Protein AF-A0A8C6Z0V0-F1 (afdb_monomer_lite)

pLDDT: mean 81.38, std 14.91, range [34.94, 96.56]

Radius of gyration: 27.04 Å; chains: 1; bounding box: 62×33×71 Å

Structure (mmCIF, N/CA/C/O backbone):
data_AF-A0A8C6Z0V0-F1
#
_entry.id   AF-A0A8C6Z0V0-F1
#
loop_
_atom_site.group_PDB
_atom_site.id
_atom_site.type_symbol
_atom_site.label_atom_id
_atom_site.label_alt_id
_atom_site.label_comp_id
_atom_site.label_asym_id
_atom_site.label_entity_id
_atom_site.label_seq_id
_atom_site.pdbx_PDB_ins_code
_atom_site.Cartn_x
_atom_site.Cartn_y
_atom_site.Cartn_z
_atom_site.occupancy
_atom_site.B_iso_or_equiv
_atom_site.auth_seq_id
_atom_site.auth_comp_id
_atom_site.auth_asym_id
_atom_site.auth_atom_id
_atom_site.pdbx_PDB_model_num
ATOM 1 N N . MET A 1 1 ? -25.815 6.514 4.765 1.00 64.75 1 MET A N 1
ATOM 2 C CA . MET A 1 1 ? -24.732 6.862 5.712 1.00 64.75 1 MET A CA 1
ATOM 3 C C . MET A 1 1 ? -25.011 6.445 7.159 1.00 64.75 1 MET A C 1
ATOM 5 O O . MET A 1 1 ? -24.050 6.107 7.831 1.00 64.75 1 MET A O 1
ATOM 9 N N . ALA A 1 2 ? -26.269 6.372 7.623 1.00 86.88 2 ALA A N 1
ATOM 10 C CA . ALA A 1 2 ? -26.613 6.039 9.019 1.00 86.88 2 ALA A CA 1
ATOM 11 C C . ALA A 1 2 ? -25.990 4.736 9.567 1.00 86.88 2 ALA A C 1
ATOM 13 O O . ALA A 1 2 ? -25.564 4.700 10.713 1.00 86.88 2 ALA A O 1
ATOM 14 N N . TRP A 1 3 ? -25.867 3.684 8.747 1.00 95.06 3 TRP A N 1
ATOM 15 C CA . TRP A 1 3 ? -25.249 2.425 9.186 1.00 95.06 3 TRP A CA 1
ATOM 16 C C . TRP A 1 3 ? -23.809 2.614 9.686 1.00 95.06 3 TRP A C 1
ATOM 18 O O . TRP A 1 3 ? -23.468 2.123 10.758 1.00 95.06 3 TRP A O 1
ATOM 28 N N . LEU A 1 4 ? -22.966 3.342 8.946 1.00 96.00 4 LEU A N 1
ATOM 29 C CA . LEU A 1 4 ? -21.566 3.537 9.333 1.00 96.00 4 LEU A CA 1
ATOM 30 C C . LEU A 1 4 ? -21.476 4.344 10.630 1.00 96.00 4 LEU A C 1
ATOM 32 O O . LEU A 1 4 ? -20.727 3.979 11.526 1.00 96.00 4 LEU A O 1
ATOM 36 N N . GLU A 1 5 ? -22.280 5.398 10.740 1.00 95.94 5 GLU A N 1
ATOM 37 C CA . GLU A 1 5 ? -22.346 6.244 11.928 1.00 95.94 5 GLU A CA 1
ATOM 38 C C . GLU A 1 5 ? -22.716 5.441 13.181 1.00 95.94 5 GLU A C 1
ATOM 40 O O . GLU A 1 5 ? -22.017 5.538 14.188 1.00 95.94 5 GLU A O 1
ATOM 45 N N . THR A 1 6 ? -23.754 4.598 13.118 1.00 95.88 6 THR A N 1
ATOM 46 C CA . THR A 1 6 ? -24.157 3.752 14.252 1.00 95.88 6 THR A CA 1
ATOM 47 C C . THR A 1 6 ? -23.047 2.784 14.663 1.00 95.88 6 THR A C 1
ATOM 49 O O . THR A 1 6 ? -22.740 2.677 15.848 1.00 95.88 6 THR A O 1
ATOM 52 N N . ASN A 1 7 ? -22.396 2.126 13.697 1.00 95.75 7 ASN A N 1
AT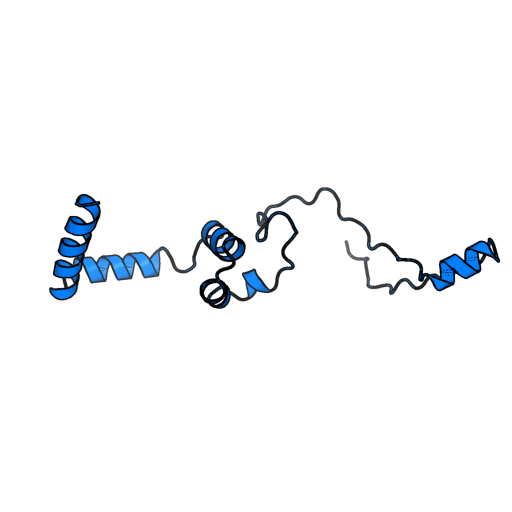OM 53 C CA . ASN A 1 7 ? -21.295 1.202 13.992 1.00 95.75 7 ASN A CA 1
ATOM 54 C C . ASN A 1 7 ? -20.086 1.927 14.599 1.00 95.75 7 ASN A C 1
ATOM 56 O O . ASN A 1 7 ? -19.463 1.413 15.525 1.00 95.75 7 ASN A O 1
ATOM 60 N N . VAL A 1 8 ? -19.756 3.125 14.108 1.00 95.81 8 VAL A N 1
ATOM 61 C CA . VAL A 1 8 ? -18.650 3.928 14.649 1.00 95.81 8 VAL A CA 1
ATOM 62 C C . VAL A 1 8 ? -18.921 4.306 16.104 1.00 95.81 8 VAL A C 1
ATOM 64 O O . VAL A 1 8 ? -18.041 4.117 16.937 1.00 95.81 8 VAL A O 1
ATOM 67 N N . HIS A 1 9 ? -20.131 4.767 16.434 1.00 96.25 9 HIS A N 1
ATOM 68 C CA . HIS A 1 9 ? -20.487 5.100 17.816 1.00 96.25 9 HIS A CA 1
ATOM 69 C C . HIS A 1 9 ? -20.408 3.886 18.749 1.00 96.25 9 HIS A C 1
ATOM 71 O O . HIS A 1 9 ? -19.883 3.999 19.855 1.00 96.25 9 HIS A O 1
ATOM 77 N N . GLU A 1 10 ? -20.874 2.716 18.305 1.00 95.50 10 GLU A N 1
ATOM 78 C CA . GLU A 1 10 ? -20.782 1.487 19.100 1.00 95.50 10 GLU A CA 1
ATOM 79 C C . GLU A 1 10 ? -19.321 1.085 19.362 1.00 95.50 10 GLU A C 1
ATOM 81 O O . GLU A 1 10 ? -18.957 0.743 20.488 1.00 95.50 10 GLU A O 1
ATOM 86 N N . VAL A 1 11 ? -18.464 1.152 18.338 1.00 95.06 11 VAL A N 1
ATOM 87 C CA . VAL A 1 11 ? -17.036 0.829 18.468 1.00 95.06 11 VAL A CA 1
ATOM 88 C C . VAL A 1 11 ? -16.324 1.831 19.374 1.00 95.06 11 VAL A C 1
ATOM 90 O O . VAL A 1 11 ? -15.545 1.410 20.226 1.00 95.06 11 VAL A O 1
ATOM 93 N N . LEU A 1 12 ? -16.605 3.130 19.239 1.00 96.25 12 LEU A N 1
ATOM 94 C CA . LEU A 1 12 ? -16.038 4.160 20.113 1.00 96.25 12 LEU A CA 1
ATOM 95 C C . LEU A 1 12 ? -16.410 3.911 21.578 1.00 96.25 12 LEU A C 1
ATOM 97 O O . LEU A 1 12 ? -15.525 3.902 22.427 1.00 96.25 12 LEU A O 1
ATOM 101 N N . GLY A 1 13 ? -17.674 3.577 21.859 1.00 96.56 13 GLY A N 1
ATOM 102 C CA . GLY A 1 13 ? -18.105 3.222 23.212 1.00 96.56 13 GLY A CA 1
ATOM 103 C C . GLY A 1 13 ? -17.347 2.022 23.795 1.00 96.56 13 GLY A C 1
ATOM 104 O O . GLY A 1 13 ? -16.966 2.046 24.964 1.00 96.56 13 GLY A O 1
ATOM 105 N N . LYS A 1 14 ? -17.064 0.990 22.986 1.00 95.12 14 LYS A N 1
ATOM 106 C CA . LYS A 1 14 ? -16.257 -0.175 23.411 1.00 95.12 14 LYS A CA 1
ATOM 107 C C . LYS A 1 14 ? -14.798 0.190 23.691 1.00 95.12 14 LYS A C 1
ATOM 109 O O . LYS A 1 14 ? -14.204 -0.342 24.628 1.00 95.12 14 LYS A O 1
ATOM 114 N N . VAL A 1 15 ? -14.224 1.095 22.897 1.00 96.12 15 VAL A N 1
ATOM 115 C CA . VAL A 1 15 ? -12.860 1.605 23.102 1.00 96.12 15 VAL A CA 1
ATOM 116 C C . VAL A 1 15 ? -12.776 2.423 24.390 1.00 96.12 15 VAL A C 1
ATOM 118 O O . VAL A 1 15 ? -11.885 2.174 25.203 1.00 96.12 15 VAL A O 1
ATOM 121 N N . ASP A 1 16 ? -13.729 3.326 24.623 1.00 96.50 16 ASP A N 1
ATOM 122 C CA . ASP A 1 16 ? -13.787 4.152 25.836 1.00 96.50 16 ASP A CA 1
ATOM 123 C C . ASP A 1 16 ? -13.983 3.300 27.100 1.00 96.50 16 ASP A C 1
ATOM 125 O O . ASP A 1 16 ? -13.371 3.558 28.138 1.00 96.50 16 ASP A O 1
ATOM 129 N N . ALA A 1 17 ? -14.777 2.231 26.996 1.00 96.12 17 ALA A N 1
ATOM 130 C CA . ALA A 1 17 ? -14.984 1.251 28.059 1.00 96.12 17 ALA A CA 1
ATOM 131 C C . ALA A 1 17 ? -13.798 0.287 28.272 1.00 96.12 17 ALA A C 1
ATOM 133 O O . ALA A 1 17 ? -13.847 -0.523 29.199 1.00 96.12 17 ALA A O 1
ATOM 134 N N . ARG A 1 18 ? -12.737 0.368 27.451 1.00 93.50 18 ARG A N 1
ATOM 135 C CA . ARG A 1 18 ? -11.560 -0.523 27.475 1.00 93.50 18 ARG A CA 1
ATOM 136 C C . ARG A 1 18 ? -11.923 -2.009 27.409 1.00 93.50 18 ARG A C 1
ATOM 138 O O . ARG A 1 18 ? -11.400 -2.822 28.169 1.00 93.50 18 ARG A O 1
ATOM 145 N N . ASP A 1 19 ? -12.829 -2.357 26.500 1.00 95.94 19 ASP A N 1
ATOM 146 C CA . ASP A 1 19 ? -13.223 -3.747 26.257 1.00 95.94 19 ASP A CA 1
ATOM 147 C C . ASP A 1 19 ? -11.981 -4.612 25.919 1.00 95.94 19 ASP A C 1
ATOM 149 O O . ASP A 1 19 ? -11.199 -4.226 25.041 1.00 95.94 19 ASP A O 1
ATOM 153 N N . PRO A 1 20 ? -11.779 -5.782 26.564 1.00 95.31 20 PRO A N 1
ATOM 154 C CA . PRO A 1 20 ? -10.645 -6.676 26.287 1.00 95.31 20 PRO A CA 1
ATOM 155 C C . PRO A 1 20 ? -10.531 -7.097 24.813 1.00 95.31 20 PRO A C 1
ATOM 157 O O . PRO A 1 20 ? -9.438 -7.419 24.339 1.00 95.31 20 PRO A O 1
ATOM 160 N N . LEU A 1 21 ? -11.632 -7.066 24.057 1.00 93.94 21 LEU A N 1
ATOM 161 C CA . LEU A 1 21 ? -11.629 -7.352 22.624 1.00 93.94 21 LEU A CA 1
ATOM 162 C C . LEU A 1 21 ? -10.763 -6.355 21.839 1.00 93.94 21 LEU A C 1
ATOM 164 O O . LEU A 1 21 ? -10.143 -6.731 20.844 1.00 93.94 21 LEU A O 1
ATOM 168 N N . VAL A 1 22 ? -10.666 -5.100 22.292 1.00 94.56 22 VAL A N 1
ATOM 169 C CA . VAL A 1 22 ? -9.839 -4.067 21.649 1.00 94.56 22 VAL A CA 1
ATOM 170 C C . VAL A 1 22 ? -8.358 -4.436 21.732 1.00 94.56 22 VAL A C 1
ATOM 172 O O . VAL A 1 22 ? -7.660 -4.384 20.716 1.00 94.56 22 VAL A O 1
ATOM 175 N N . GLU A 1 23 ? -7.894 -4.875 22.903 1.00 93.94 23 GLU A N 1
ATOM 176 C CA . GLU A 1 23 ? -6.511 -5.323 23.099 1.00 93.94 23 GLU A CA 1
ATOM 177 C C . GLU A 1 23 ? -6.211 -6.587 22.285 1.00 93.94 23 GLU A C 1
ATOM 179 O O . GLU A 1 23 ? -5.174 -6.676 21.621 1.00 93.94 23 GLU A O 1
ATOM 184 N N . GLU A 1 24 ? -7.139 -7.550 22.253 1.00 96.25 24 GLU A N 1
A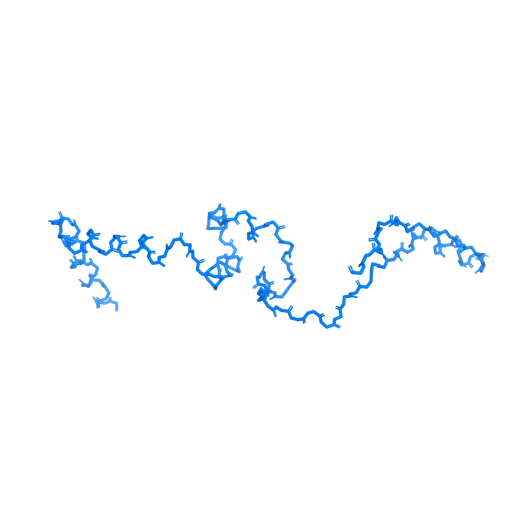TOM 185 C CA . GLU A 1 24 ? -6.989 -8.763 21.444 1.00 96.25 24 GLU A CA 1
ATOM 186 C C . GLU A 1 24 ? -6.891 -8.429 19.943 1.00 96.25 24 GLU A C 1
ATOM 188 O O . GLU A 1 24 ? -6.043 -8.967 19.221 1.00 96.25 24 GLU A O 1
ATOM 193 N N . CYS A 1 25 ? -7.731 -7.512 19.458 1.00 94.56 25 CYS A N 1
ATOM 194 C CA . CYS A 1 25 ? -7.694 -7.019 18.085 1.00 94.56 25 CYS A CA 1
ATOM 195 C C . CYS A 1 25 ? -6.385 -6.289 17.771 1.00 94.56 25 CYS A C 1
ATOM 197 O O . CYS A 1 25 ? -5.808 -6.505 16.700 1.00 94.56 25 CYS A O 1
ATOM 199 N N . GLU A 1 26 ? -5.887 -5.458 18.687 1.00 93.38 26 GLU A N 1
ATOM 200 C CA . GLU A 1 26 ? -4.598 -4.787 18.532 1.00 93.38 26 GLU A CA 1
ATOM 201 C C . GLU A 1 26 ? -3.452 -5.802 18.445 1.00 93.38 26 GLU A C 1
ATOM 203 O O . GLU A 1 26 ? -2.608 -5.708 17.547 1.00 93.38 26 GLU A O 1
ATOM 208 N N . HIS A 1 27 ? -3.448 -6.806 19.323 1.00 95.50 27 HIS A N 1
ATOM 209 C CA . HIS A 1 27 ? -2.453 -7.873 19.325 1.00 95.50 27 HIS A CA 1
ATOM 210 C C . HIS A 1 27 ? -2.483 -8.673 18.015 1.00 95.50 27 HIS A C 1
ATOM 212 O O . HIS A 1 27 ? -1.454 -8.822 17.349 1.00 95.50 27 HIS A O 1
ATOM 218 N N . LYS A 1 28 ? -3.674 -9.101 17.571 1.00 95.81 28 LYS A N 1
ATOM 219 C CA . LYS A 1 28 ? -3.869 -9.775 16.276 1.00 95.81 28 LYS A CA 1
ATOM 220 C C . LYS A 1 28 ? -3.364 -8.918 15.117 1.00 95.81 28 LYS A C 1
ATOM 222 O O . LYS A 1 28 ? -2.735 -9.453 14.204 1.00 95.81 28 LYS A O 1
ATOM 227 N N . ARG A 1 29 ? -3.615 -7.604 15.144 1.00 93.75 29 ARG A N 1
ATOM 228 C CA . ARG A 1 29 ? -3.151 -6.677 14.104 1.00 93.75 29 ARG A CA 1
ATOM 229 C C . ARG A 1 29 ? -1.627 -6.605 14.068 1.00 93.75 29 ARG A C 1
ATOM 231 O O . ARG A 1 29 ? -1.062 -6.783 12.995 1.00 93.75 29 ARG A O 1
ATOM 238 N N . LYS A 1 30 ? -0.974 -6.411 15.218 1.00 91.69 30 LYS A N 1
ATOM 239 C CA . LYS A 1 30 ? 0.496 -6.360 15.325 1.00 91.69 30 LYS A CA 1
ATOM 240 C C . LYS A 1 30 ? 1.153 -7.662 14.863 1.00 91.69 30 LYS A C 1
ATOM 242 O O . LYS A 1 30 ? 2.168 -7.621 14.179 1.00 91.69 30 LYS A O 1
ATOM 247 N N . MET A 1 31 ? 0.561 -8.811 15.192 1.00 93.62 31 MET A N 1
ATOM 248 C CA . MET A 1 31 ? 1.084 -10.113 14.770 1.00 93.62 31 MET A CA 1
ATOM 249 C C . MET A 1 31 ? 0.932 -10.371 13.269 1.00 93.62 31 MET A C 1
ATOM 251 O O . MET A 1 31 ? 1.872 -10.847 12.635 1.00 93.62 31 MET A O 1
ATOM 255 N N . ARG A 1 32 ? -0.259 -10.111 12.711 1.00 92.44 32 ARG A N 1
ATOM 256 C CA . ARG A 1 32 ? -0.614 -10.494 11.331 1.00 92.44 32 ARG A CA 1
ATOM 257 C C . ARG A 1 32 ? -0.184 -9.469 10.287 1.00 92.44 32 ARG A C 1
ATOM 259 O O . ARG A 1 32 ? 0.093 -9.850 9.156 1.00 92.44 32 ARG A O 1
ATOM 266 N N . TYR A 1 33 ? -0.142 -8.191 10.653 1.00 88.81 33 TYR A N 1
ATOM 267 C CA . TYR A 1 33 ? 0.122 -7.079 9.741 1.00 88.81 33 TYR A CA 1
ATOM 268 C C . TYR A 1 33 ? 1.342 -6.286 10.214 1.00 88.81 33 TYR A C 1
ATOM 270 O O . TYR A 1 33 ? 1.236 -5.129 10.613 1.00 88.81 33 TYR A O 1
ATOM 278 N N . GLN A 1 34 ? 2.506 -6.936 10.195 1.00 87.44 34 GLN A N 1
ATOM 279 C CA . GLN A 1 34 ? 3.783 -6.311 10.569 1.00 87.44 34 GLN A CA 1
ATOM 280 C C . GLN A 1 34 ? 4.214 -5.244 9.554 1.00 87.44 34 GLN A C 1
ATOM 282 O O . GLN A 1 34 ? 4.787 -4.223 9.920 1.00 87.44 34 GLN A O 1
ATOM 287 N N . SER A 1 35 ? 3.897 -5.467 8.280 1.00 86.81 35 SER A N 1
ATOM 288 C CA . SER A 1 35 ? 4.084 -4.518 7.188 1.00 86.81 35 SER A CA 1
ATOM 289 C C . SER A 1 35 ? 2.848 -4.511 6.296 1.00 86.81 35 SER A C 1
ATOM 291 O O . SER A 1 35 ? 2.063 -5.467 6.273 1.00 86.81 35 SER A O 1
ATOM 293 N N . ALA A 1 36 ? 2.642 -3.408 5.577 1.00 88.00 36 ALA A N 1
ATOM 294 C CA . ALA A 1 36 ? 1.557 -3.352 4.617 1.00 88.00 36 ALA A CA 1
ATOM 295 C C . ALA A 1 36 ? 1.936 -4.178 3.374 1.00 88.00 36 ALA A C 1
ATOM 297 O O . ALA A 1 36 ? 3.097 -4.202 2.962 1.00 88.00 36 ALA A O 1
ATOM 298 N N . PRO A 1 37 ? 0.977 -4.869 2.748 1.00 88.69 37 PRO A N 1
ATOM 299 C CA . PRO A 1 37 ? 1.253 -5.587 1.516 1.00 88.69 37 PRO A CA 1
ATOM 300 C C . PRO A 1 37 ? 1.534 -4.616 0.355 1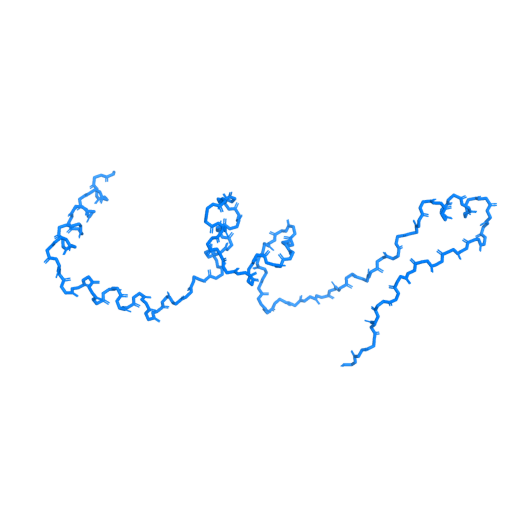.00 88.69 37 PRO A C 1
ATOM 302 O O . PRO A 1 37 ? 1.097 -3.462 0.351 1.00 88.69 37 PRO A O 1
ATOM 305 N N . ARG A 1 38 ? 2.253 -5.094 -0.675 1.00 86.69 38 ARG A N 1
ATOM 306 C CA . ARG A 1 38 ? 2.696 -4.277 -1.829 1.00 86.69 38 ARG A CA 1
ATOM 307 C C . ARG A 1 38 ? 1.560 -3.541 -2.545 1.00 86.69 38 ARG A C 1
ATOM 309 O O . ARG A 1 38 ? 1.786 -2.470 -3.096 1.00 86.69 38 ARG A O 1
ATOM 316 N N . ASN A 1 39 ? 0.347 -4.093 -2.549 1.00 89.44 39 ASN A N 1
ATOM 317 C CA . ASN A 1 39 ? -0.828 -3.445 -3.137 1.00 89.44 39 ASN A CA 1
ATOM 318 C C . ASN A 1 39 ? -1.206 -2.139 -2.420 1.00 89.44 39 ASN A C 1
ATOM 320 O O . ASN A 1 39 ? -1.586 -1.182 -3.091 1.00 89.44 39 ASN A O 1
ATOM 324 N N . ILE A 1 40 ? -1.060 -2.078 -1.094 1.00 90.94 40 ILE A N 1
ATOM 325 C CA . ILE A 1 40 ? -1.311 -0.861 -0.315 1.00 90.94 40 ILE A CA 1
ATOM 326 C C . ILE A 1 40 ? -0.236 0.179 -0.617 1.00 90.94 40 ILE A C 1
ATOM 328 O O . ILE A 1 40 ? -0.568 1.323 -0.912 1.00 90.94 40 ILE A O 1
ATOM 332 N N . TYR A 1 41 ? 1.038 -0.222 -0.645 1.00 89.88 41 TYR A N 1
ATOM 333 C CA . TYR A 1 41 ? 2.130 0.679 -1.024 1.00 89.88 41 TYR A CA 1
ATOM 334 C C . TYR A 1 41 ? 1.952 1.250 -2.430 1.00 89.88 41 TYR A C 1
ATOM 336 O O . TYR A 1 41 ? 2.096 2.454 -2.622 1.00 89.88 41 TYR A O 1
ATOM 344 N N . ARG A 1 42 ? 1.555 0.415 -3.399 1.00 90.12 42 ARG A N 1
ATOM 345 C CA . ARG A 1 42 ? 1.244 0.869 -4.760 1.00 90.12 42 ARG A CA 1
ATOM 346 C C . ARG A 1 42 ? 0.171 1.952 -4.746 1.00 90.12 42 ARG A C 1
ATOM 348 O O . ARG A 1 42 ? 0.348 2.976 -5.392 1.00 90.12 42 ARG A O 1
ATOM 355 N N . HIS A 1 43 ? -0.919 1.740 -4.009 1.00 90.50 43 HIS A N 1
ATOM 356 C CA . HIS A 1 43 ? -1.982 2.736 -3.913 1.00 90.50 43 HIS A CA 1
ATOM 357 C C . HIS A 1 43 ? -1.482 4.049 -3.298 1.00 90.50 43 HIS A C 1
ATOM 359 O O . HIS A 1 43 ? -1.764 5.105 -3.846 1.00 90.50 43 HIS A O 1
ATOM 365 N N . VAL A 1 44 ? -0.695 3.996 -2.219 1.00 90.69 44 VAL A N 1
ATOM 366 C CA . VAL A 1 44 ? -0.123 5.199 -1.589 1.00 90.69 44 VAL A CA 1
ATOM 367 C C . VAL A 1 44 ? 0.735 5.998 -2.575 1.00 90.69 44 VAL A C 1
ATOM 369 O O . VAL A 1 44 ? 0.570 7.211 -2.672 1.00 90.69 44 VAL A O 1
ATOM 372 N N . ILE A 1 45 ? 1.603 5.322 -3.336 1.00 87.94 45 ILE A N 1
ATOM 373 C CA . ILE A 1 45 ? 2.473 5.965 -4.333 1.00 87.94 45 ILE A CA 1
ATOM 374 C C . ILE A 1 45 ? 1.643 6.602 -5.452 1.00 87.94 45 ILE A C 1
ATOM 376 O O . ILE A 1 45 ? 1.876 7.753 -5.806 1.00 87.94 45 ILE A O 1
ATOM 380 N N . LEU A 1 46 ? 0.660 5.869 -5.987 1.00 86.75 46 LEU A N 1
ATOM 381 C CA . LEU A 1 46 ? -0.192 6.339 -7.084 1.00 86.75 46 LEU A CA 1
ATOM 382 C C . LEU A 1 46 ? -1.141 7.473 -6.674 1.00 86.75 46 LEU A C 1
ATOM 384 O O . LEU A 1 46 ? -1.539 8.262 -7.523 1.00 86.75 46 LEU A O 1
ATOM 388 N N . SER A 1 47 ? -1.509 7.557 -5.395 1.00 88.81 47 SER A N 1
ATOM 389 C CA . SER A 1 47 ? -2.382 8.612 -4.868 1.00 88.81 47 SER A CA 1
ATOM 390 C C . SER A 1 47 ? -1.659 9.945 -4.630 1.00 88.81 47 SER A C 1
ATOM 392 O O . SER A 1 47 ? -2.306 10.911 -4.239 1.00 88.81 47 SER A O 1
ATOM 394 N N . GLU A 1 48 ? -0.333 10.010 -4.818 1.00 83.69 48 GLU A N 1
ATOM 395 C CA . GLU A 1 48 ? 0.498 11.225 -4.691 1.00 83.69 48 GLU A CA 1
ATOM 396 C C . GLU A 1 48 ? 0.367 11.974 -3.344 1.00 83.69 48 GLU A C 1
ATOM 398 O O . GLU A 1 48 ? 0.696 13.157 -3.211 1.00 83.69 48 GLU A O 1
ATOM 403 N N . MET A 1 49 ? -0.076 11.279 -2.295 1.00 87.81 49 MET A N 1
ATOM 404 C CA . MET A 1 49 ? -0.242 11.853 -0.962 1.00 87.81 49 MET A CA 1
ATOM 405 C C . MET A 1 49 ? 1.112 11.970 -0.260 1.00 87.81 49 MET A C 1
ATOM 407 O O . MET A 1 49 ? 1.594 11.009 0.333 1.00 87.81 49 MET A O 1
ATOM 411 N N . LYS A 1 50 ? 1.711 13.166 -0.279 1.00 85.06 50 LYS A N 1
ATOM 412 C CA . LYS A 1 50 ? 3.064 13.430 0.254 1.00 85.06 50 LYS A CA 1
ATOM 413 C C . LYS A 1 50 ? 3.293 12.912 1.679 1.00 85.06 50 LYS A C 1
ATOM 415 O O . LYS A 1 50 ? 4.343 12.339 1.951 1.00 85.06 50 LYS A O 1
ATOM 420 N N . GLU A 1 51 ? 2.315 13.086 2.566 1.00 88.12 51 GLU A N 1
ATOM 421 C CA . GLU A 1 51 ? 2.396 12.628 3.962 1.00 88.12 51 GLU A CA 1
ATOM 422 C C . GLU A 1 51 ? 2.433 11.100 4.067 1.00 88.12 51 GLU A C 1
ATOM 424 O O . GLU A 1 51 ? 3.244 10.539 4.800 1.00 88.12 51 GLU A O 1
ATOM 429 N N . ALA A 1 52 ? 1.592 10.419 3.290 1.00 85.69 52 ALA A N 1
ATOM 430 C CA . ALA A 1 52 ? 1.537 8.964 3.274 1.00 85.69 52 ALA A CA 1
ATOM 431 C C . ALA A 1 52 ? 2.777 8.365 2.593 1.00 85.69 52 ALA A C 1
ATOM 433 O O . ALA A 1 52 ? 3.310 7.362 3.062 1.00 85.69 52 ALA A O 1
ATOM 434 N N . THR A 1 53 ? 3.283 9.008 1.537 1.00 84.88 53 THR A N 1
ATOM 435 C CA . THR A 1 53 ? 4.519 8.606 0.853 1.00 84.88 53 THR A CA 1
ATOM 436 C C . THR A 1 53 ? 5.740 8.730 1.766 1.00 84.88 53 THR A C 1
ATOM 438 O O . THR A 1 53 ? 6.625 7.881 1.708 1.00 84.88 53 THR A O 1
ATOM 441 N N . ALA A 1 54 ? 5.783 9.732 2.652 1.00 85.38 54 ALA A N 1
ATOM 442 C CA . ALA A 1 54 ? 6.861 9.891 3.633 1.00 85.38 54 ALA A CA 1
ATOM 443 C C . ALA A 1 54 ? 6.885 8.782 4.703 1.00 85.38 54 ALA A C 1
ATOM 445 O O . ALA A 1 54 ? 7.931 8.528 5.296 1.00 85.38 54 ALA A O 1
ATOM 446 N N . ALA A 1 55 ? 5.753 8.112 4.937 1.00 85.44 55 ALA A N 1
ATOM 447 C CA . ALA A 1 55 ? 5.645 6.986 5.864 1.00 85.44 55 ALA A CA 1
ATOM 448 C C . ALA A 1 55 ? 6.001 5.629 5.223 1.00 85.44 55 ALA A C 1
ATOM 450 O O . ALA A 1 55 ? 5.953 4.597 5.898 1.00 85.44 55 ALA A O 1
ATOM 451 N N . LEU A 1 56 ? 6.323 5.600 3.925 1.00 85.88 56 LEU A N 1
ATOM 452 C CA . LEU A 1 56 ? 6.696 4.368 3.238 1.00 85.88 56 LEU A CA 1
ATOM 453 C C . LEU A 1 56 ? 8.123 3.924 3.599 1.00 85.88 56 LEU A C 1
ATOM 455 O O . LEU A 1 56 ? 9.001 4.767 3.790 1.00 85.88 56 LEU A O 1
ATOM 459 N N . PRO A 1 57 ? 8.388 2.604 3.633 1.00 86.81 57 PRO A N 1
ATOM 460 C CA . PRO A 1 57 ? 9.744 2.084 3.794 1.00 86.81 57 PRO A CA 1
ATOM 461 C C . PRO A 1 57 ? 10.676 2.554 2.666 1.00 86.81 57 PRO A C 1
ATOM 463 O O . PRO A 1 57 ? 10.264 2.628 1.504 1.00 86.81 57 PRO A O 1
ATOM 466 N N . LEU A 1 58 ? 11.943 2.831 2.988 1.00 80.88 58 LEU A N 1
ATOM 467 C CA . LEU A 1 58 ? 12.935 3.366 2.042 1.00 80.88 58 LEU A CA 1
ATOM 468 C C . LEU A 1 58 ? 13.204 2.409 0.866 1.00 80.88 58 LEU A C 1
ATOM 470 O O . LEU A 1 58 ? 13.513 2.838 -0.246 1.00 80.88 58 LEU A O 1
ATOM 474 N N . GLU A 1 59 ? 13.027 1.108 1.080 1.00 80.81 59 GLU A N 1
ATOM 475 C CA . GLU A 1 59 ? 13.153 0.059 0.063 1.00 80.81 59 GLU A CA 1
ATOM 476 C C . GLU A 1 59 ? 12.151 0.247 -1.083 1.00 80.81 59 GLU A C 1
ATOM 478 O O . GLU A 1 59 ? 12.407 -0.160 -2.214 1.00 80.81 59 GLU A O 1
ATOM 483 N N . VAL A 1 60 ? 11.006 0.867 -0.790 1.00 77.44 60 VAL A N 1
ATOM 484 C CA . VAL A 1 60 ? 9.921 1.111 -1.742 1.00 77.44 60 VAL A CA 1
ATOM 485 C C . VAL A 1 60 ? 10.126 2.441 -2.479 1.00 77.44 60 VAL A C 1
ATOM 487 O O . VAL A 1 60 ? 9.724 2.564 -3.632 1.00 77.44 60 VAL A O 1
ATOM 490 N N . THR A 1 61 ? 10.768 3.432 -1.848 1.00 75.94 61 THR A N 1
ATOM 491 C CA . THR A 1 61 ? 10.936 4.788 -2.413 1.00 75.94 61 THR A CA 1
ATOM 492 C C . THR A 1 61 ? 12.241 4.975 -3.193 1.00 75.94 61 THR A C 1
ATOM 494 O O . THR A 1 61 ? 12.328 5.853 -4.047 1.00 75.94 61 THR A O 1
ATOM 497 N N . SER A 1 62 ? 13.254 4.151 -2.911 1.00 70.12 62 SER A N 1
ATOM 498 C CA . SER A 1 62 ? 14.575 4.202 -3.556 1.00 70.12 62 SER A CA 1
ATOM 499 C C . SER A 1 62 ? 14.607 3.579 -4.952 1.00 70.12 62 SER A C 1
ATOM 501 O O . SER A 1 62 ? 15.540 3.830 -5.717 1.00 70.12 62 SER A O 1
ATOM 503 N N . GLN A 1 63 ? 13.604 2.769 -5.301 1.00 66.69 63 GLN A N 1
ATOM 504 C CA . GLN A 1 63 ? 13.521 2.160 -6.621 1.00 66.69 63 GLN A CA 1
ATOM 505 C C . GLN A 1 63 ? 13.037 3.193 -7.643 1.00 66.69 63 GLN A C 1
ATOM 507 O O . GLN A 1 63 ? 12.031 3.865 -7.402 1.00 66.69 63 GLN A O 1
ATOM 512 N N . PRO A 1 64 ? 13.717 3.329 -8.797 1.00 62.62 64 PRO A N 1
ATOM 513 C CA . PRO A 1 64 ? 13.220 4.175 -9.866 1.00 62.62 64 PRO A CA 1
ATOM 514 C C . PRO A 1 64 ? 11.846 3.652 -10.285 1.00 62.62 64 PRO A C 1
ATOM 516 O O . PRO A 1 64 ? 11.716 2.517 -10.745 1.00 62.62 64 PRO A O 1
ATOM 519 N N . VAL A 1 65 ? 10.821 4.482 -10.089 1.00 65.06 65 VAL A N 1
ATOM 520 C CA . VAL A 1 65 ? 9.447 4.178 -10.486 1.00 65.06 65 VAL A CA 1
ATOM 521 C C . VAL A 1 65 ? 9.450 3.960 -11.994 1.00 65.06 65 VAL A C 1
ATOM 523 O O . VAL A 1 65 ? 9.586 4.900 -12.779 1.00 65.06 65 VAL A O 1
ATOM 526 N N . MET A 1 66 ? 9.350 2.698 -12.409 1.00 63.00 66 MET A N 1
ATOM 527 C CA . MET A 1 66 ? 9.109 2.356 -13.804 1.00 63.00 66 MET A CA 1
ATOM 528 C C . MET A 1 66 ? 7.806 3.044 -14.210 1.00 63.00 66 MET A C 1
ATOM 530 O O . MET A 1 66 ? 6.817 2.949 -13.488 1.00 63.00 66 MET A O 1
ATOM 534 N N . GLY A 1 67 ? 7.793 3.741 -15.350 1.00 64.06 67 GLY A N 1
ATOM 535 C CA . GLY A 1 67 ? 6.718 4.674 -15.730 1.00 64.06 67 GLY A CA 1
ATOM 536 C C . GLY A 1 67 ? 5.295 4.099 -15.862 1.00 64.06 67 GLY A C 1
ATOM 537 O O . GLY A 1 67 ? 4.398 4.840 -16.243 1.00 64.06 67 GLY A O 1
ATOM 538 N N . PHE A 1 68 ? 5.077 2.813 -15.565 1.00 63.44 68 PHE A N 1
ATOM 539 C CA . PHE A 1 68 ? 3.776 2.138 -15.636 1.00 63.44 68 PHE A CA 1
ATOM 540 C C . PHE A 1 68 ? 3.354 1.419 -14.341 1.00 63.44 68 PHE A C 1
ATOM 542 O O . PHE A 1 68 ? 2.162 1.372 -14.054 1.00 63.44 68 PHE A O 1
ATOM 549 N N . ASP A 1 69 ? 4.285 0.875 -13.548 1.00 79.38 69 ASP A N 1
ATOM 550 C CA . ASP A 1 69 ? 3.991 0.296 -12.226 1.00 79.38 69 ASP A CA 1
ATOM 551 C C . ASP A 1 69 ? 5.118 0.684 -11.261 1.00 79.38 69 ASP A C 1
ATOM 553 O O . ASP A 1 69 ? 6.264 0.281 -11.488 1.00 79.38 69 ASP A O 1
ATOM 557 N N . PRO A 1 70 ? 4.827 1.435 -10.181 1.00 82.31 70 PRO A N 1
ATOM 558 C CA . PRO A 1 70 ? 5.844 1.788 -9.199 1.00 82.31 70 PRO A CA 1
ATOM 559 C C . PRO A 1 70 ? 6.401 0.576 -8.454 1.00 82.31 70 PRO A C 1
ATOM 561 O O . PRO A 1 70 ? 7.482 0.673 -7.887 1.00 82.31 70 PRO A O 1
ATOM 564 N N . LEU A 1 71 ? 5.689 -0.558 -8.436 1.00 85.56 71 LEU A N 1
ATOM 565 C CA . LEU A 1 71 ? 6.076 -1.746 -7.681 1.00 85.56 71 LEU A CA 1
ATOM 566 C C . LEU A 1 71 ? 5.809 -3.038 -8.476 1.00 85.56 71 LEU A C 1
ATOM 568 O O . LEU A 1 71 ? 4.890 -3.782 -8.116 1.00 85.56 71 LEU A O 1
ATOM 572 N N . PRO A 1 72 ? 6.640 -3.379 -9.484 1.00 83.12 72 PRO A N 1
ATOM 573 C CA . PRO A 1 72 ? 6.463 -4.596 -10.285 1.00 83.12 72 PRO A CA 1
ATOM 574 C C . PRO A 1 72 ? 6.511 -5.874 -9.424 1.00 83.12 72 PRO A C 1
ATOM 576 O O . PRO A 1 72 ? 7.084 -5.856 -8.333 1.00 83.12 72 PRO A O 1
ATOM 579 N N . PRO A 1 73 ? 5.923 -7.003 -9.850 1.00 84.75 73 PRO A N 1
ATOM 580 C CA . PRO A 1 73 ? 6.048 -8.272 -9.129 1.00 84.75 73 PRO A CA 1
ATOM 581 C C . PRO A 1 73 ? 7.515 -8.658 -8.878 1.00 84.75 73 PRO A C 1
ATOM 583 O O . PRO A 1 73 ? 8.380 -8.420 -9.725 1.00 84.75 73 PRO A O 1
ATOM 586 N N . LEU A 1 74 ? 7.798 -9.248 -7.710 1.00 82.56 74 LEU A N 1
ATOM 587 C CA . LEU A 1 74 ? 9.163 -9.653 -7.333 1.00 82.56 74 LEU A CA 1
ATOM 588 C C . LEU A 1 74 ? 9.695 -10.787 -8.223 1.00 82.56 74 LEU A C 1
ATOM 590 O O . LEU A 1 74 ? 10.891 -10.889 -8.451 1.00 82.56 74 LEU A O 1
ATOM 594 N N . ASP A 1 75 ? 8.790 -11.606 -8.740 1.00 84.62 75 ASP A N 1
ATOM 595 C CA . ASP A 1 75 ? 8.998 -12.731 -9.646 1.00 84.62 75 ASP A CA 1
ATOM 596 C C . ASP A 1 75 ? 8.819 -12.341 -11.125 1.00 84.62 75 ASP A C 1
ATOM 598 O O . ASP A 1 75 ? 8.540 -13.184 -11.978 1.00 84.62 75 ASP A O 1
ATOM 602 N N . SER A 1 76 ? 8.959 -11.052 -11.453 1.00 81.81 76 SER A N 1
ATOM 603 C CA . SER A 1 76 ? 8.820 -10.591 -12.834 1.00 81.81 76 SER A CA 1
ATOM 604 C C . SER A 1 76 ? 9.939 -11.133 -13.734 1.00 81.81 76 SER A C 1
ATOM 606 O O . SER A 1 76 ? 11.129 -10.972 -13.470 1.00 81.81 76 SER A O 1
ATOM 608 N N . ILE A 1 77 ? 9.548 -11.767 -14.843 1.00 84.25 77 ILE A N 1
ATOM 609 C CA . ILE A 1 77 ? 10.480 -12.288 -15.847 1.00 84.25 77 ILE A CA 1
ATOM 610 C C . ILE A 1 77 ? 10.778 -11.179 -16.859 1.00 84.25 77 ILE A C 1
ATOM 612 O O . ILE A 1 77 ? 9.954 -10.855 -17.719 1.00 84.25 77 ILE A O 1
ATOM 616 N N . ILE A 1 78 ? 11.976 -10.599 -16.781 1.00 80.06 78 ILE A N 1
ATOM 617 C CA . ILE A 1 78 ? 12.442 -9.599 -17.748 1.00 80.06 78 ILE A CA 1
ATOM 618 C C . ILE A 1 78 ? 12.925 -10.333 -19.003 1.00 80.06 78 ILE A C 1
ATOM 620 O O . ILE A 1 78 ? 14.025 -10.871 -19.044 1.00 80.06 78 ILE A O 1
ATOM 624 N N . SER A 1 79 ? 12.088 -10.362 -20.043 1.00 84.62 79 SER A N 1
ATOM 625 C CA . SER A 1 79 ? 12.408 -11.064 -21.300 1.00 84.62 79 SER A CA 1
ATOM 626 C C . SER A 1 79 ? 13.418 -10.319 -22.183 1.00 84.62 79 SER A C 1
ATOM 628 O O . SER A 1 79 ? 14.036 -10.917 -23.058 1.00 84.62 79 SER A O 1
ATOM 630 N N . TYR A 1 80 ? 13.585 -9.009 -21.986 1.00 81.81 80 TYR A N 1
ATOM 631 C CA . TYR A 1 80 ? 14.537 -8.195 -22.737 1.00 81.81 80 TYR A CA 1
ATOM 632 C C . TYR A 1 80 ? 15.064 -7.059 -21.866 1.00 81.81 80 TYR A C 1
ATOM 634 O O . TYR A 1 80 ? 14.309 -6.174 -21.460 1.00 81.81 80 TYR A O 1
ATOM 642 N N . THR A 1 81 ? 16.373 -7.050 -21.635 1.00 79.06 81 THR A N 1
ATOM 643 C CA . THR A 1 81 ? 17.067 -5.917 -21.020 1.00 79.06 81 THR A CA 1
ATOM 644 C C . THR A 1 81 ? 17.644 -5.063 -22.135 1.00 79.06 81 THR A C 1
ATOM 646 O O . THR A 1 81 ? 18.479 -5.523 -22.913 1.00 79.06 81 THR A O 1
ATOM 649 N N . ARG A 1 82 ? 17.183 -3.813 -22.245 1.00 79.50 82 ARG A N 1
ATOM 650 C CA . ARG A 1 82 ? 17.725 -2.869 -23.227 1.00 79.50 82 ARG A CA 1
ATOM 651 C C . ARG A 1 82 ? 19.198 -2.595 -22.888 1.00 79.50 82 ARG A C 1
ATOM 653 O O . ARG A 1 82 ? 19.445 -2.085 -21.798 1.00 79.50 82 ARG A O 1
ATOM 660 N N . PRO A 1 83 ? 20.151 -2.846 -23.804 1.00 81.50 83 PRO A N 1
ATOM 661 C CA . PRO A 1 83 ? 21.542 -2.463 -23.592 1.00 81.50 83 PRO A CA 1
ATOM 662 C C . PRO A 1 83 ? 21.666 -0.950 -23.410 1.00 81.50 83 PRO A C 1
ATOM 664 O O . PRO A 1 83 ? 20.928 -0.189 -24.051 1.00 81.50 83 PRO A O 1
ATOM 667 N N . GLU A 1 84 ? 22.609 -0.511 -22.575 1.00 75.06 84 GLU A N 1
ATOM 668 C CA . GLU A 1 84 ? 22.929 0.909 -22.466 1.00 75.06 84 GLU A CA 1
ATOM 669 C C . GLU A 1 84 ? 23.263 1.462 -23.851 1.00 75.06 84 GLU A C 1
ATOM 671 O O . GLU A 1 84 ? 24.126 0.961 -24.576 1.00 75.06 84 GLU A O 1
ATOM 676 N N . ARG A 1 85 ? 22.520 2.490 -24.258 1.00 69.06 85 ARG A N 1
ATOM 677 C CA . ARG A 1 85 ? 22.785 3.164 -25.521 1.00 69.06 85 ARG A CA 1
ATOM 678 C C . ARG A 1 85 ? 23.862 4.199 -25.259 1.00 69.06 85 ARG A C 1
ATOM 680 O O . ARG A 1 85 ? 23.613 5.161 -24.539 1.00 69.06 85 ARG A O 1
ATOM 687 N N . CYS A 1 86 ? 25.013 4.042 -25.903 1.00 67.62 86 CYS A N 1
ATOM 688 C CA . CYS A 1 86 ? 25.934 5.155 -26.091 1.00 67.62 86 CYS A CA 1
ATOM 689 C C . CYS A 1 86 ? 25.171 6.245 -26.853 1.00 67.62 86 CYS A C 1
ATOM 691 O O . CYS A 1 86 ? 24.906 6.089 -28.046 1.00 67.62 86 CYS A O 1
ATOM 693 N N . VAL A 1 87 ? 24.754 7.312 -26.176 1.00 67.56 87 VAL A N 1
ATOM 694 C CA . VAL A 1 87 ? 24.227 8.490 -26.864 1.00 67.56 87 VAL A CA 1
ATOM 695 C C . VAL A 1 87 ? 25.425 9.227 -27.463 1.00 67.56 87 VAL A C 1
ATOM 697 O O . VAL A 1 87 ? 26.252 9.739 -26.708 1.00 67.56 87 VAL A O 1
ATOM 700 N N . PRO A 1 88 ? 25.586 9.257 -28.800 1.00 67.62 88 PRO A N 1
ATOM 701 C CA . PRO A 1 88 ? 26.679 10.006 -29.395 1.00 67.62 88 PRO A CA 1
ATOM 702 C C . PRO A 1 88 ? 26.500 11.481 -29.031 1.00 67.62 88 PRO A C 1
ATOM 704 O O . PRO A 1 88 ? 25.431 12.053 -29.244 1.00 67.62 88 PRO A O 1
ATOM 707 N N . HIS A 1 89 ? 27.536 12.105 -28.469 1.00 76.06 89 HIS A N 1
ATOM 708 C CA . HIS A 1 89 ? 27.517 13.536 -28.171 1.00 76.06 89 HIS A CA 1
ATOM 709 C C . HIS A 1 89 ? 27.128 14.327 -29.428 1.00 76.06 89 HIS A C 1
ATOM 711 O O . HIS A 1 89 ? 27.626 14.024 -30.513 1.00 76.06 89 HIS A O 1
ATOM 717 N N . THR A 1 90 ? 26.300 15.366 -29.311 1.00 81.25 90 THR A N 1
ATOM 718 C CA . THR A 1 90 ? 25.829 16.160 -30.465 1.00 81.25 90 THR A CA 1
ATOM 719 C C . THR A 1 90 ? 26.979 16.675 -31.342 1.00 81.25 90 THR A C 1
ATOM 721 O O . THR A 1 90 ? 26.883 16.666 -32.566 1.00 81.25 90 THR A O 1
ATOM 724 N N . LEU A 1 91 ? 28.117 17.029 -30.731 1.00 82.25 91 LEU A N 1
ATOM 725 C CA . LEU A 1 91 ? 29.340 17.413 -31.447 1.00 82.25 91 LEU A CA 1
ATOM 726 C C . LEU A 1 91 ? 29.929 16.270 -32.284 1.00 82.25 91 LEU A C 1
ATOM 728 O O . LEU A 1 91 ? 30.402 16.501 -33.391 1.00 82.25 91 LEU A O 1
ATOM 732 N N . SER A 1 92 ? 29.874 15.031 -31.793 1.00 82.50 92 SER A N 1
ATOM 733 C CA . SER A 1 92 ? 30.331 13.870 -32.560 1.00 82.50 92 SER A CA 1
ATOM 734 C C . SER A 1 92 ? 29.483 13.655 -33.813 1.00 82.50 92 SER A C 1
ATOM 736 O O . SER A 1 92 ? 30.039 13.355 -34.862 1.00 82.50 92 SER A O 1
ATOM 738 N N . LEU A 1 93 ? 28.167 13.893 -33.739 1.00 82.50 93 LEU A N 1
ATOM 739 C CA . LEU A 1 93 ? 27.274 13.836 -34.900 1.00 82.50 93 LEU A CA 1
ATOM 740 C C . LEU A 1 93 ? 27.581 14.952 -35.907 1.00 82.50 93 LEU A C 1
ATOM 742 O O . LEU A 1 93 ? 27.601 14.692 -37.107 1.00 82.50 93 LEU A O 1
ATOM 746 N N . PHE A 1 94 ? 27.883 16.162 -35.424 1.00 87.50 94 PHE A N 1
ATOM 747 C CA . PHE A 1 94 ? 28.329 17.272 -36.269 1.00 87.50 94 PHE A CA 1
ATOM 748 C C . PHE A 1 94 ? 29.637 16.950 -37.005 1.00 87.50 94 PHE A C 1
ATOM 750 O O . PHE A 1 94 ? 29.724 17.116 -38.215 1.00 87.50 94 PHE A O 1
ATOM 757 N N . PHE A 1 95 ? 30.653 16.417 -36.324 1.00 87.31 95 PHE A N 1
ATOM 758 C CA . PHE A 1 95 ? 31.897 16.050 -37.008 1.00 87.31 95 PHE A CA 1
ATOM 759 C C . PHE A 1 95 ? 31.730 14.858 -37.945 1.00 87.31 95 PHE A C 1
ATOM 761 O O . PHE A 1 95 ? 32.410 14.797 -38.961 1.00 87.31 95 PHE A O 1
ATOM 768 N N . ARG A 1 96 ? 30.803 13.944 -37.660 1.00 85.62 96 ARG A N 1
ATOM 769 C CA . ARG A 1 96 ? 30.500 12.801 -38.528 1.00 85.62 96 ARG A CA 1
ATOM 770 C C . ARG A 1 96 ? 29.772 13.203 -39.813 1.00 85.62 96 ARG A C 1
ATOM 772 O O . ARG A 1 96 ? 29.879 12.488 -40.805 1.00 85.62 96 ARG A O 1
ATOM 779 N N . SER A 1 97 ? 29.073 14.344 -39.817 1.00 86.94 97 SER A N 1
ATOM 780 C CA . SER A 1 97 ? 28.501 14.909 -41.046 1.00 86.94 97 SER A CA 1
ATOM 781 C C . SER A 1 97 ? 29.568 15.539 -41.947 1.00 86.94 97 SER A C 1
ATOM 783 O O . SER A 1 97 ? 29.430 15.496 -43.166 1.00 86.94 97 SER A O 1
ATOM 785 N N . LEU A 1 98 ? 30.647 16.072 -41.362 1.00 92.12 98 LEU A N 1
ATOM 786 C CA . LEU A 1 98 ? 31.786 16.633 -42.098 1.00 92.12 98 LEU A CA 1
ATOM 787 C C . LEU A 1 98 ? 32.816 15.568 -42.502 1.00 92.12 98 LEU A C 1
ATOM 789 O O . LEU A 1 98 ? 33.432 15.657 -43.560 1.00 92.12 98 LEU A O 1
ATOM 793 N N . LEU A 1 99 ? 33.020 14.570 -41.645 1.00 89.06 99 LEU A N 1
ATOM 794 C CA . LEU A 1 99 ? 34.046 13.541 -41.755 1.00 89.06 99 LEU A CA 1
ATOM 795 C C . LEU A 1 99 ? 33.3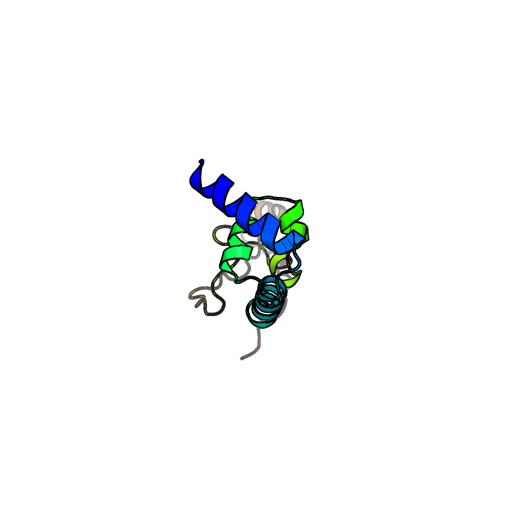82 12.167 -41.570 1.00 89.06 99 LEU A C 1
ATOM 797 O O . LEU A 1 99 ? 33.158 11.748 -40.431 1.00 89.06 99 LEU A O 1
ATOM 801 N N . PRO A 1 100 ? 33.117 11.419 -42.658 1.00 78.50 100 PRO A N 1
ATOM 802 C CA . PRO A 1 100 ? 32.371 10.154 -42.613 1.00 78.50 100 PRO A CA 1
ATOM 803 C C . PRO A 1 100 ? 32.941 9.097 -41.652 1.00 78.50 100 PRO A C 1
ATOM 805 O O . PRO A 1 100 ? 32.214 8.227 -41.177 1.00 78.50 100 PRO A O 1
ATOM 808 N N . ASN A 1 101 ? 34.237 9.189 -41.334 1.00 80.12 101 ASN A N 1
ATOM 809 C CA . ASN A 1 101 ? 34.963 8.224 -40.505 1.00 80.12 101 ASN A CA 1
ATOM 810 C C . ASN A 1 101 ? 35.224 8.693 -39.062 1.00 80.12 101 ASN A C 1
ATOM 812 O O . ASN A 1 101 ? 35.910 7.999 -38.309 1.00 80.12 101 ASN A O 1
ATOM 816 N N . PHE A 1 102 ? 34.699 9.849 -38.644 1.00 80.38 102 PHE A N 1
ATOM 817 C CA . PHE A 1 102 ? 34.908 10.347 -37.285 1.00 80.38 102 PHE A CA 1
ATOM 818 C C . PHE A 1 102 ? 34.102 9.535 -36.256 1.00 80.38 102 PHE A C 1
ATOM 820 O O . PHE A 1 102 ? 32.870 9.517 -36.278 1.00 80.38 102 PHE A O 1
ATOM 827 N N . ASN A 1 103 ? 34.800 8.870 -35.330 1.00 73.31 103 ASN A N 1
ATOM 828 C CA . ASN A 1 103 ? 34.207 8.056 -34.268 1.00 73.31 103 ASN A CA 1
ATOM 829 C C . ASN A 1 103 ? 34.804 8.435 -32.904 1.00 73.31 103 ASN A C 1
ATOM 831 O O . ASN A 1 103 ? 35.877 7.965 -32.541 1.00 73.31 103 ASN A O 1
ATOM 835 N N . LEU A 1 104 ? 34.093 9.260 -32.132 1.00 69.25 104 LEU A N 1
ATOM 836 C CA . LEU A 1 104 ? 34.362 9.459 -30.704 1.00 69.25 104 LEU A CA 1
ATOM 837 C C . LEU A 1 104 ? 33.469 8.501 -29.910 1.00 69.25 104 LEU A C 1
ATOM 839 O O . LEU A 1 104 ? 32.292 8.781 -29.689 1.00 69.25 104 LEU A O 1
ATOM 843 N N . GLN A 1 105 ? 34.011 7.351 -29.519 1.00 61.97 105 GLN A N 1
ATOM 844 C CA . GLN A 1 105 ? 33.293 6.382 -28.695 1.00 61.97 105 GLN A CA 1
ATOM 845 C C . GLN A 1 105 ? 33.508 6.722 -27.219 1.00 61.97 105 GLN A C 1
ATOM 847 O O . GLN A 1 105 ? 34.402 6.196 -26.565 1.00 61.97 105 GLN A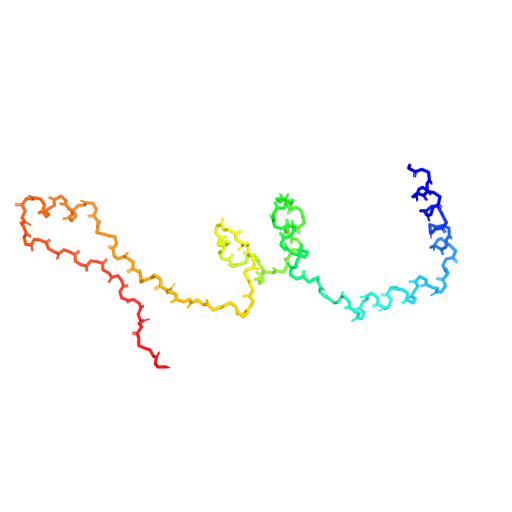 O 1
ATOM 852 N N . VAL A 1 106 ? 32.691 7.633 -26.693 1.00 56.94 106 VAL A N 1
ATOM 853 C CA . VAL A 1 106 ? 32.623 7.894 -25.251 1.00 56.94 106 VAL A CA 1
ATOM 854 C C . VAL A 1 106 ? 31.520 7.007 -24.686 1.00 56.94 10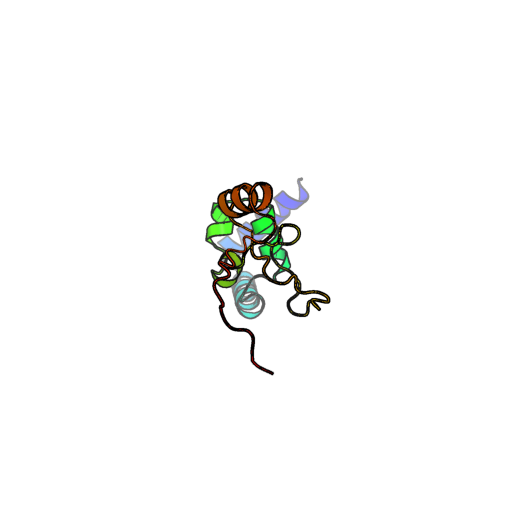6 VAL A C 1
ATOM 856 O O . VAL A 1 106 ? 30.385 7.426 -24.500 1.00 56.94 106 VAL A O 1
ATOM 859 N N . CYS A 1 107 ? 31.854 5.737 -24.483 1.00 54.16 107 CYS A N 1
ATOM 860 C CA . CYS A 1 107 ? 31.065 4.831 -23.661 1.00 54.16 107 CYS A CA 1
ATOM 861 C C . CYS A 1 107 ? 31.857 4.636 -22.374 1.00 54.16 107 CYS A C 1
ATOM 863 O O . CYS A 1 107 ? 32.949 4.069 -22.411 1.00 54.16 107 CYS A O 1
ATOM 865 N N . ALA A 1 108 ? 31.345 5.136 -21.250 1.00 48.34 108 ALA A N 1
ATOM 866 C CA . ALA A 1 108 ? 31.867 4.736 -19.954 1.00 48.34 108 ALA A CA 1
ATOM 867 C C . ALA A 1 108 ? 31.594 3.235 -19.813 1.00 48.34 108 ALA A C 1
ATOM 869 O O . ALA A 1 108 ? 30.460 2.813 -19.611 1.00 48.34 108 ALA A O 1
ATOM 870 N N . ALA A 1 109 ? 32.625 2.421 -20.017 1.00 46.78 109 ALA A N 1
ATOM 871 C CA . ALA A 1 109 ? 32.553 1.003 -19.744 1.00 46.78 109 ALA A CA 1
ATOM 872 C C . ALA A 1 109 ? 32.403 0.824 -18.231 1.00 46.78 109 ALA A C 1
ATOM 874 O O . ALA A 1 109 ? 33.377 0.959 -17.496 1.00 46.78 109 ALA A O 1
ATOM 875 N N . SER A 1 110 ? 31.199 0.497 -17.772 1.00 43.28 110 SER A N 1
ATOM 876 C CA . SER A 1 110 ? 31.024 -0.191 -16.499 1.00 43.28 110 SER A CA 1
ATOM 877 C C . SER A 1 110 ? 30.487 -1.587 -16.771 1.00 43.28 110 SER A C 1
ATOM 879 O O . SER A 1 110 ? 29.306 -1.797 -17.007 1.00 43.28 110 SER A O 1
ATOM 881 N N . CYS A 1 111 ? 31.449 -2.510 -16.793 1.00 43.22 111 CYS A N 1
ATOM 882 C CA . CYS A 1 111 ? 31.369 -3.909 -16.391 1.00 43.22 111 CYS A CA 1
ATOM 883 C C . CYS A 1 111 ? 30.101 -4.700 -16.764 1.00 43.22 111 CYS A C 1
ATOM 885 O O . CYS A 1 111 ? 29.094 -4.668 -16.063 1.00 43.22 111 CYS A O 1
ATOM 887 N N . CYS A 1 112 ? 30.220 -5.555 -17.783 1.00 35.19 112 CYS A N 1
ATOM 888 C CA . CYS A 1 112 ? 29.406 -6.764 -17.871 1.00 35.19 112 CYS A CA 1
ATOM 889 C C . CYS A 1 112 ? 30.262 -7.928 -18.394 1.00 35.19 112 CYS A C 1
ATOM 891 O O . CYS A 1 112 ? 30.240 -8.276 -19.569 1.00 35.19 112 CYS A O 1
ATOM 893 N N . TRP A 1 113 ? 31.060 -8.491 -17.491 1.00 35.97 113 TRP A N 1
ATOM 894 C CA . TRP A 1 113 ? 31.313 -9.926 -17.447 1.00 35.97 113 TRP A CA 1
ATOM 895 C C . TRP A 1 113 ? 31.009 -10.343 -16.014 1.00 35.97 113 TRP A C 1
ATOM 897 O O . TRP A 1 113 ? 31.692 -9.888 -15.105 1.00 35.97 113 TRP A O 1
ATOM 907 N N . GLN A 1 114 ? 29.953 -11.127 -15.817 1.00 34.94 114 GLN A N 1
ATOM 908 C CA . GLN A 1 114 ? 30.031 -12.335 -15.007 1.00 34.94 114 GLN A CA 1
ATOM 909 C C . GLN A 1 114 ? 28.823 -13.226 -15.320 1.00 34.94 114 GLN A C 1
ATOM 911 O O . GLN A 1 114 ? 27.701 -12.746 -15.477 1.00 34.94 114 GLN A O 1
ATOM 916 N N . ILE A 1 115 ? 29.156 -14.505 -15.474 1.00 37.62 115 ILE A N 1
ATOM 917 C CA . ILE A 1 115 ? 28.307 -15.697 -15.586 1.00 37.62 115 ILE A CA 1
ATOM 918 C C . ILE A 1 115 ? 27.371 -15.814 -14.382 1.00 37.62 115 ILE A C 1
ATOM 920 O O . ILE A 1 115 ? 27.829 -15.465 -13.269 1.00 37.62 115 ILE A O 1
#

Sequence (115 aa):
MAWLETNVHEVLGKVDARDPLVEECEHKRKMRYQSAPRNIYRHVILSEMKEATAALPLEVTSQPVMGFDPLPPLDSIISYTRPERCVPHTLSLFFRSLLPNFNLQVCAASCCWQI

Organism: Nothoprocta perdicaria (NCBI:txid30464)

Foldseek 3Di:
DVVVVVVVVVVVVCVVVVPVVVVVVVVCCVVVPVDDDVVVVQVLVVVPPPVSPVVDDPVQVVDDQDPPGSDDDPPDDDPDDDPDDQPPDPVQVVVCVVPVPRDDRPDPDDDDDDD

Secondary structure (DSSP, 8-state):
-HHHHHHHHHHHHHHHTT-HHHHHHHHHHHHH-SS--HHHHHHHHHTT-HHHHHTS-HHHHSS--BTTBSS--TT---S-PPPPP----HHHHHHHHH-TT--------------

InterPro domains:
  IPR006994 TCF25/Rqc1 [PF04910] (1-73)
  IPR006994 TCF25/Rqc1 [PTHR22684] (1-106)